Protein AF-A0A7J2XBE0-F1 (afdb_monomer_lite)

Secondary structure (DSSP, 8-state):
--HHHHHHHHHHHHHHHHHS-----TTGGGS-EEEPBTT-SS-EEEE--SSHHHHHHHHHHH-B-

Foldseek 3Di:
DDPVVLVVVLVVLLVCLVPDDDDADVPQQVDKDWFAARPDPDIDTPDGDPDPVVVSVVCNVRSGD

Structure (mmCIF, N/CA/C/O backbone):
data_AF-A0A7J2XBE0-F1
#
_entry.id   AF-A0A7J2XBE0-F1
#
loop_
_atom_site.group_PDB
_atom_site.id
_atom_site.type_symbol
_atom_site.label_atom_id
_atom_site.label_alt_id
_atom_site.label_comp_id
_atom_site.label_asym_id
_atom_site.label_entity_id
_atom_site.label_seq_id
_atom_site.pdbx_PDB_ins_code
_atom_site.Cartn_x
_atom_site.Cartn_y
_atom_site.Cartn_z
_atom_site.occupancy
_atom_site.B_iso_or_equiv
_atom_site.auth_seq_id
_atom_site.auth_comp_id
_atom_site.auth_asym_id
_atom_site.auth_atom_id
_atom_site.pdbx_PDB_model_num
ATOM 1 N N . MET A 1 1 ? 11.795 -7.633 -19.230 1.00 62.12 1 MET A N 1
ATOM 2 C CA . MET A 1 1 ? 11.115 -6.334 -19.406 1.00 62.12 1 MET A CA 1
ATOM 3 C C . MET A 1 1 ? 12.174 -5.269 -19.488 1.00 62.12 1 MET A C 1
ATOM 5 O O . MET A 1 1 ? 13.140 -5.347 -18.740 1.00 62.12 1 MET A O 1
ATOM 9 N N . GLU A 1 2 ? 11.986 -4.319 -20.387 1.00 80.25 2 GLU A N 1
ATOM 10 C CA . GLU A 1 2 ? 12.838 -3.143 -20.494 1.00 80.25 2 GLU A CA 1
ATOM 11 C C . GLU A 1 2 ? 12.665 -2.249 -19.257 1.00 80.25 2 GLU A C 1
ATOM 13 O O . GLU A 1 2 ? 11.578 -2.176 -18.674 1.00 80.25 2 GLU A O 1
ATOM 18 N N . GLU A 1 3 ? 13.736 -1.581 -18.833 1.00 77.50 3 GLU A N 1
ATOM 19 C CA . GLU A 1 3 ? 13.751 -0.761 -17.6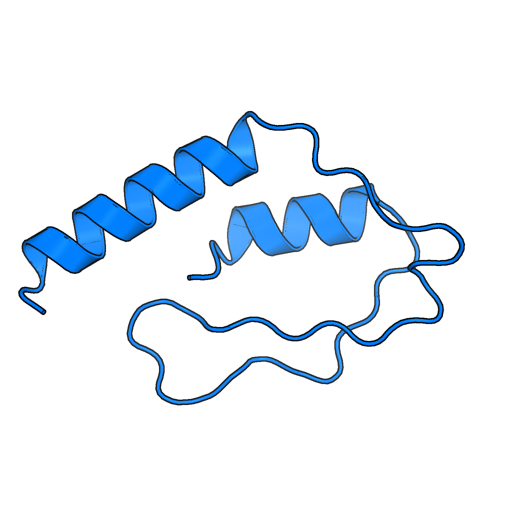14 1.00 77.50 3 GLU A CA 1
ATOM 20 C C . GLU A 1 3 ? 12.739 0.397 -17.683 1.00 77.50 3 GLU A C 1
ATOM 22 O O . GLU A 1 3 ? 12.035 0.682 -16.711 1.00 77.50 3 GLU A O 1
ATOM 27 N N . ALA A 1 4 ? 12.577 0.987 -18.872 1.00 78.94 4 ALA A N 1
ATOM 28 C CA . ALA A 1 4 ? 11.590 2.029 -19.139 1.00 78.94 4 ALA A CA 1
ATOM 29 C C . ALA A 1 4 ? 10.146 1.539 -18.923 1.00 78.94 4 ALA A C 1
ATOM 31 O O . ALA A 1 4 ? 9.337 2.240 -18.313 1.00 78.94 4 ALA A O 1
ATOM 32 N N . SER A 1 5 ? 9.826 0.311 -19.349 1.00 88.31 5 SER A N 1
ATOM 33 C CA . SER A 1 5 ? 8.500 -0.282 -19.142 1.00 88.31 5 SER A CA 1
ATOM 34 C C . SER A 1 5 ? 8.229 -0.562 -17.662 1.00 88.31 5 SER A C 1
ATOM 36 O O . SER A 1 5 ? 7.124 -0.325 -17.184 1.00 88.31 5 SER A O 1
ATOM 38 N N . LEU A 1 6 ? 9.237 -1.026 -16.916 1.00 89.06 6 LEU A N 1
ATOM 39 C CA . LEU A 1 6 ? 9.135 -1.257 -15.471 1.00 89.06 6 LEU A CA 1
ATOM 40 C C . LEU A 1 6 ? 8.885 0.040 -14.694 1.00 89.06 6 LEU A C 1
ATOM 42 O O . LEU A 1 6 ? 8.030 0.070 -13.809 1.00 89.06 6 LEU A O 1
ATOM 46 N N . SER A 1 7 ? 9.605 1.108 -15.042 1.00 91.62 7 SER A N 1
ATOM 47 C CA . SER A 1 7 ? 9.420 2.434 -14.446 1.00 91.62 7 SER A CA 1
ATOM 48 C C . SER A 1 7 ? 8.013 2.973 -14.707 1.00 91.62 7 SER A C 1
ATOM 50 O O . SER A 1 7 ? 7.321 3.376 -13.770 1.00 91.62 7 SER A O 1
ATOM 52 N N . PHE A 1 8 ? 7.547 2.879 -15.959 1.00 94.12 8 PHE A N 1
ATOM 53 C CA . PHE A 1 8 ? 6.190 3.271 -16.327 1.00 94.12 8 PHE A CA 1
ATOM 54 C C . PHE A 1 8 ? 5.141 2.494 -15.525 1.00 94.12 8 PHE A C 1
ATOM 56 O O . PHE A 1 8 ? 4.273 3.100 -14.901 1.00 94.12 8 PHE A O 1
ATOM 63 N N . MET A 1 9 ? 5.246 1.163 -15.475 1.00 94.38 9 MET A N 1
ATOM 64 C CA . MET A 1 9 ? 4.314 0.322 -14.718 1.00 94.38 9 MET A CA 1
ATOM 65 C C . MET A 1 9 ? 4.285 0.696 -13.235 1.00 94.38 9 MET A C 1
ATOM 67 O O . MET A 1 9 ? 3.209 0.842 -12.655 1.00 94.38 9 MET A O 1
ATOM 71 N N . ARG A 1 10 ? 5.455 0.924 -12.631 1.00 94.62 10 ARG A N 1
ATOM 72 C CA . ARG A 1 10 ? 5.545 1.352 -11.235 1.00 94.62 10 ARG A CA 1
ATOM 73 C C . ARG A 1 10 ? 4.857 2.698 -11.002 1.00 94.62 10 ARG A C 1
ATOM 75 O O . ARG A 1 10 ? 4.209 2.860 -9.970 1.00 94.62 10 ARG A O 1
ATOM 82 N N . GLU A 1 11 ? 4.964 3.646 -11.932 1.00 95.38 11 GLU A N 1
ATOM 83 C CA . GLU A 1 11 ? 4.264 4.931 -11.822 1.00 95.38 11 GLU A CA 1
ATOM 84 C C . GLU A 1 11 ? 2.746 4.745 -11.851 1.00 95.38 11 GLU A C 1
ATOM 86 O O . GLU A 1 11 ? 2.043 5.257 -10.983 1.00 95.38 11 GLU A O 1
ATOM 91 N N . ARG A 1 12 ? 2.232 3.924 -12.774 1.00 95.62 12 ARG A N 1
ATOM 92 C CA . ARG A 1 12 ? 0.789 3.638 -12.858 1.00 95.62 12 ARG A CA 1
ATOM 93 C C . ARG A 1 12 ? 0.259 2.977 -11.585 1.00 95.62 12 ARG A C 1
ATOM 95 O O . ARG A 1 12 ? -0.821 3.327 -11.116 1.00 95.62 12 ARG A O 1
ATOM 102 N N . PHE A 1 13 ? 1.032 2.073 -10.984 1.00 96.44 13 PHE A N 1
ATOM 103 C CA . PHE A 1 13 ? 0.674 1.459 -9.702 1.00 96.44 13 PHE A CA 1
ATOM 104 C C . PHE A 1 13 ? 0.714 2.471 -8.554 1.00 96.44 13 PHE A C 1
ATOM 106 O O . PHE A 1 13 ? -0.170 2.466 -7.697 1.00 96.44 13 PHE A O 1
ATOM 113 N N . ARG A 1 14 ? 1.698 3.379 -8.539 1.00 95.88 14 ARG A N 1
ATOM 114 C CA . ARG A 1 14 ? 1.748 4.463 -7.550 1.00 95.88 14 ARG A CA 1
ATOM 115 C C . ARG A 1 14 ? 0.514 5.354 -7.645 1.00 95.88 14 ARG A C 1
ATOM 117 O O . ARG A 1 14 ? -0.075 5.668 -6.609 1.00 95.88 14 ARG A O 1
ATOM 124 N N . GLU A 1 15 ? 0.126 5.755 -8.854 1.00 95.88 15 GLU A N 1
ATOM 125 C CA . GLU A 1 15 ? -1.084 6.547 -9.088 1.00 95.88 15 GLU A CA 1
ATOM 126 C C . GLU A 1 15 ? -2.324 5.823 -8.552 1.00 95.88 15 GLU A C 1
ATOM 128 O O . GLU A 1 15 ? -3.086 6.412 -7.782 1.00 95.88 15 GLU A O 1
ATOM 133 N N . TYR A 1 16 ? -2.476 4.537 -8.885 1.00 95.50 16 TYR A N 1
ATOM 134 C CA . TYR A 1 16 ? -3.580 3.696 -8.421 1.00 95.50 16 TYR A CA 1
ATOM 135 C C . TYR A 1 16 ? -3.659 3.649 -6.890 1.00 95.50 16 TYR A C 1
ATOM 137 O O . TYR A 1 16 ? -4.664 4.049 -6.305 1.00 95.50 16 TYR A O 1
ATOM 145 N N . TYR A 1 17 ? -2.572 3.259 -6.215 1.00 95.19 17 TYR A N 1
ATOM 146 C CA . TYR A 1 17 ? -2.556 3.160 -4.752 1.00 95.19 17 TYR A CA 1
ATOM 147 C C . TYR A 1 17 ? -2.730 4.507 -4.045 1.00 95.19 17 TYR A C 1
ATOM 149 O O . TYR A 1 17 ? -3.137 4.537 -2.884 1.00 95.19 17 TYR A O 1
ATOM 157 N N . SER A 1 18 ? -2.422 5.621 -4.712 1.00 92.06 18 SER A N 1
ATOM 158 C CA . SER A 1 18 ? -2.569 6.963 -4.140 1.00 92.06 18 SER A CA 1
ATOM 159 C C . SER A 1 18 ? -4.003 7.484 -4.206 1.00 92.06 18 SER A C 1
ATOM 161 O O . SER A 1 18 ? -4.405 8.220 -3.302 1.00 92.06 18 SER A O 1
ATOM 163 N N . ARG A 1 19 ? -4.754 7.113 -5.252 1.00 89.94 19 ARG A N 1
ATOM 164 C CA . ARG A 1 19 ? -6.096 7.641 -5.549 1.00 89.94 19 ARG A CA 1
ATOM 165 C C . ARG A 1 19 ? -7.229 6.733 -5.083 1.00 89.94 19 ARG A C 1
ATOM 167 O O . ARG A 1 19 ? -8.240 7.241 -4.608 1.00 89.94 19 ARG A O 1
ATOM 174 N N . GLU A 1 20 ? -7.064 5.421 -5.203 1.00 79.81 20 GLU A N 1
ATOM 175 C CA . GLU A 1 20 ? -8.165 4.481 -5.006 1.00 79.81 20 GLU A CA 1
ATOM 176 C C . GLU A 1 20 ? -8.429 4.151 -3.534 1.00 79.81 20 GLU A C 1
ATOM 178 O O . GLU A 1 20 ? -7.514 3.999 -2.716 1.00 79.81 20 GLU A O 1
ATOM 183 N N . GLN A 1 21 ? -9.710 3.982 -3.196 1.00 83.88 21 GLN A N 1
ATOM 184 C CA . GLN A 1 21 ? -10.114 3.464 -1.892 1.00 83.88 21 GLN A CA 1
ATOM 185 C C . GLN A 1 21 ? -10.100 1.939 -1.908 1.00 83.88 21 GLN A C 1
ATOM 187 O O . GLN A 1 21 ? -11.088 1.291 -2.234 1.00 83.88 21 GLN A O 1
ATOM 192 N N . ILE A 1 22 ? -8.979 1.352 -1.494 1.00 92.00 22 ILE A N 1
ATOM 193 C CA . ILE A 1 22 ? -8.906 -0.098 -1.318 1.00 92.00 22 ILE A CA 1
ATOM 194 C C . ILE A 1 22 ? -9.753 -0.503 -0.114 1.00 92.00 22 ILE A C 1
ATOM 196 O O . ILE A 1 22 ? -9.537 -0.054 1.019 1.00 92.00 22 ILE A O 1
ATOM 200 N N . GLU A 1 23 ? -10.731 -1.363 -0.363 1.00 93.56 23 GLU A N 1
ATOM 201 C CA . GLU A 1 23 ? -11.502 -2.014 0.683 1.00 93.56 23 GLU A CA 1
ATOM 202 C C . GLU A 1 23 ? -10.733 -3.199 1.259 1.00 93.56 23 GLU A C 1
ATOM 204 O O . GLU A 1 23 ? -10.075 -3.960 0.550 1.00 93.56 23 GLU A O 1
ATOM 209 N N . LEU A 1 24 ? -10.813 -3.345 2.579 1.00 95.06 24 LEU A N 1
ATOM 210 C CA . LEU A 1 24 ? -10.200 -4.456 3.287 1.00 95.06 24 LEU A CA 1
ATOM 211 C C . LEU A 1 24 ? -11.282 -5.440 3.723 1.00 95.06 24 LEU A C 1
ATOM 213 O O . LEU A 1 24 ? -12.361 -5.016 4.144 1.00 95.06 24 LEU A O 1
ATOM 217 N N . PRO A 1 25 ? -10.998 -6.751 3.678 1.00 95.75 25 PRO A N 1
ATOM 218 C CA . PRO A 1 25 ? -11.965 -7.754 4.087 1.00 95.75 25 PRO A CA 1
ATOM 219 C C . PRO A 1 25 ? -12.298 -7.628 5.577 1.00 95.75 25 PRO A C 1
ATOM 221 O O . PRO A 1 25 ? -11.498 -7.151 6.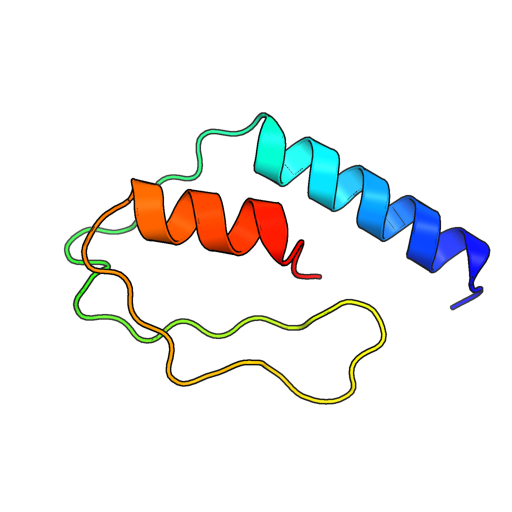390 1.00 95.75 25 PRO A O 1
ATOM 224 N N . TYR A 1 26 ? -13.457 -8.159 5.968 1.00 95.12 26 TYR A N 1
ATOM 225 C CA . TYR A 1 26 ? -13.800 -8.290 7.381 1.00 95.12 26 TYR A CA 1
ATOM 226 C C . TYR A 1 26 ? -12.696 -9.046 8.142 1.00 95.12 26 TYR A C 1
ATOM 228 O O . TYR A 1 26 ? -12.175 -10.068 7.677 1.00 95.12 26 TYR A O 1
ATOM 236 N N . ARG A 1 27 ? -12.327 -8.520 9.320 1.00 94.94 27 ARG A N 1
ATOM 237 C CA . ARG A 1 27 ? -11.219 -9.013 10.161 1.00 94.94 27 ARG A CA 1
ATOM 238 C C . ARG A 1 27 ? -9.871 -9.101 9.427 1.00 94.94 27 ARG A C 1
ATOM 240 O O . ARG A 1 27 ? -9.094 -10.016 9.698 1.00 94.94 27 ARG A O 1
ATOM 247 N N . PHE A 1 28 ? -9.556 -8.151 8.541 1.00 97.06 28 PHE A N 1
ATOM 248 C CA . PHE A 1 28 ? -8.260 -8.107 7.847 1.00 97.06 28 PHE A CA 1
ATOM 249 C C . PHE A 1 28 ? -7.052 -8.185 8.796 1.00 97.06 28 PHE A C 1
ATOM 251 O O . PHE A 1 28 ? -6.064 -8.820 8.454 1.00 97.06 28 PHE A O 1
ATOM 258 N N . GLY A 1 29 ? -7.146 -7.645 10.016 1.00 96.69 29 GLY A N 1
ATOM 259 C CA . GLY A 1 29 ? -6.055 -7.723 10.994 1.00 96.69 29 GLY A CA 1
ATOM 260 C C . GLY A 1 29 ? -5.751 -9.118 11.547 1.00 96.69 29 GLY A C 1
ATOM 261 O O . GLY A 1 29 ? -4.783 -9.278 12.280 1.00 96.69 29 GLY A O 1
ATOM 262 N N . LYS A 1 30 ? -6.546 -10.138 11.197 1.00 97.00 30 LYS A N 1
ATOM 263 C CA . LYS A 1 30 ? -6.245 -11.555 11.466 1.00 97.00 30 LYS A CA 1
ATOM 264 C C . LYS A 1 30 ? -5.612 -12.271 10.267 1.00 97.00 30 LYS A C 1
ATOM 266 O O . LYS A 1 30 ? -5.495 -13.493 10.287 1.00 97.00 30 LYS A O 1
ATOM 271 N N . ARG A 1 31 ? -5.269 -11.540 9.205 1.00 97.38 31 ARG A N 1
ATOM 272 C CA . ARG A 1 31 ? -4.703 -12.090 7.970 1.00 97.38 31 ARG A CA 1
ATOM 273 C C . ARG A 1 31 ? -3.235 -11.696 7.841 1.00 97.38 31 ARG A C 1
ATOM 275 O O . ARG A 1 31 ? -2.845 -10.596 8.230 1.00 97.38 31 ARG A O 1
ATOM 282 N N . GLU A 1 32 ? -2.448 -12.603 7.274 1.00 97.81 32 GLU A N 1
ATOM 283 C CA . GLU A 1 32 ? -1.110 -12.291 6.778 1.00 97.81 32 GLU A CA 1
ATOM 284 C C . GLU A 1 32 ? -1.225 -11.628 5.402 1.00 97.81 32 GLU A C 1
ATOM 286 O O . GLU A 1 32 ? -2.028 -12.040 4.563 1.00 97.81 32 GLU A O 1
ATOM 291 N N . PHE A 1 33 ? -0.389 -10.623 5.175 1.00 97.81 33 PHE A N 1
ATOM 292 C CA . PHE A 1 33 ? -0.199 -9.973 3.892 1.00 97.81 33 PHE A CA 1
ATOM 293 C C . PHE A 1 33 ? 1.204 -10.248 3.362 1.00 97.81 33 PHE A C 1
ATOM 295 O O . PHE A 1 33 ? 2.184 -10.338 4.111 1.00 97.81 33 PHE A O 1
ATOM 302 N N . ALA A 1 34 ? 1.288 -10.343 2.041 1.00 97.44 34 ALA A N 1
ATOM 303 C CA . ALA A 1 34 ? 2.533 -10.453 1.314 1.00 97.44 34 ALA A CA 1
ATOM 304 C C . ALA A 1 34 ? 2.467 -9.601 0.047 1.00 97.44 34 ALA A C 1
ATOM 306 O O . ALA A 1 34 ? 1.413 -9.495 -0.576 1.00 97.44 34 ALA A O 1
ATOM 307 N N . PHE A 1 35 ? 3.597 -9.022 -0.337 1.00 97.38 35 PHE A N 1
ATOM 308 C CA . PHE A 1 35 ? 3.695 -8.123 -1.480 1.00 97.38 35 PHE A CA 1
ATOM 309 C C . PHE A 1 35 ? 4.962 -8.401 -2.281 1.00 97.38 35 PHE A C 1
ATOM 311 O O . PHE A 1 35 ? 6.021 -8.667 -1.703 1.00 97.38 35 PHE A O 1
ATOM 318 N N . MET A 1 36 ? 4.868 -8.300 -3.606 1.00 95.94 36 MET A N 1
ATOM 319 C CA . MET A 1 36 ? 6.018 -8.374 -4.501 1.00 95.94 36 MET A CA 1
ATOM 320 C C . MET A 1 36 ? 6.478 -6.953 -4.852 1.00 95.94 36 MET A C 1
ATOM 322 O O . MET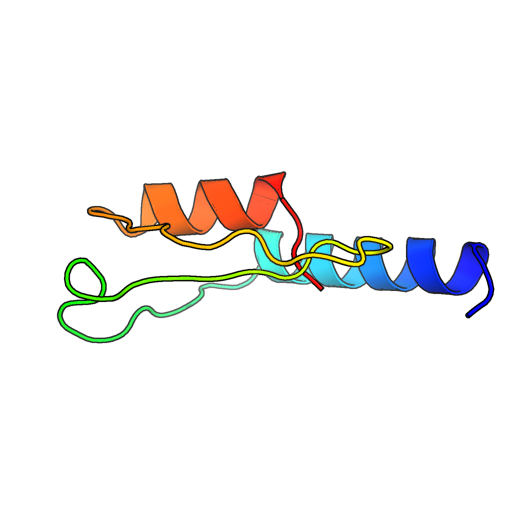 A 1 36 ? 5.695 -6.194 -5.407 1.00 95.94 36 MET A O 1
ATOM 326 N N . PRO A 1 37 ? 7.712 -6.537 -4.535 1.00 93.19 37 PRO A N 1
ATOM 327 C CA . PRO A 1 37 ? 8.252 -5.284 -5.056 1.00 93.19 37 PRO A CA 1
ATOM 328 C C . PRO A 1 37 ? 8.593 -5.390 -6.551 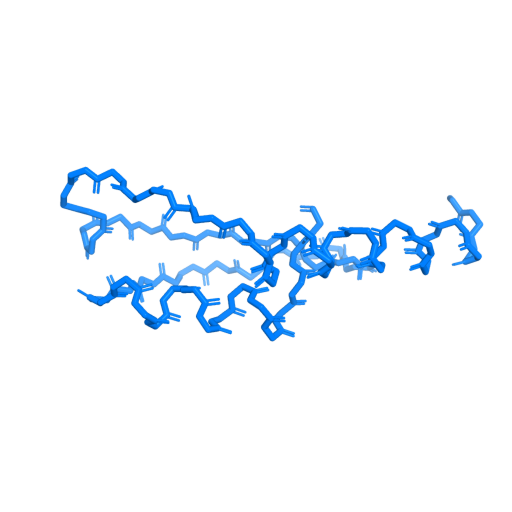1.00 93.19 37 PRO A C 1
ATOM 330 O O . PRO A 1 37 ? 9.078 -6.426 -7.009 1.00 93.19 37 PRO A O 1
ATOM 333 N N . PHE A 1 38 ? 8.453 -4.291 -7.298 1.00 91.31 38 PHE A N 1
ATOM 334 C CA . PHE A 1 38 ? 8.966 -4.205 -8.671 1.00 91.31 38 PHE A CA 1
ATOM 335 C C . PHE A 1 38 ? 10.471 -4.509 -8.723 1.00 91.31 38 PHE A C 1
ATOM 337 O O . PHE A 1 38 ? 11.252 -3.962 -7.947 1.00 91.31 38 PHE A O 1
ATOM 344 N N . GLY A 1 39 ? 10.880 -5.383 -9.649 1.00 88.81 39 GLY A N 1
ATOM 345 C CA . GLY A 1 39 ? 12.286 -5.752 -9.862 1.00 88.81 39 GLY A CA 1
ATOM 346 C C . GLY A 1 39 ? 12.900 -6.655 -8.783 1.00 88.81 39 GLY A C 1
ATOM 347 O O . GLY A 1 39 ? 14.049 -7.073 -8.923 1.00 88.81 39 GLY A O 1
ATOM 348 N N . ALA A 1 40 ? 12.159 -6.996 -7.725 1.00 90.44 40 ALA A N 1
ATOM 349 C CA . ALA A 1 40 ? 12.627 -7.919 -6.701 1.00 90.44 40 ALA A CA 1
ATOM 350 C C . ALA A 1 40 ? 12.343 -9.378 -7.086 1.00 90.44 40 ALA A C 1
ATOM 352 O O . ALA A 1 40 ? 11.360 -9.694 -7.749 1.00 90.44 40 ALA A O 1
ATOM 353 N N . LYS A 1 41 ? 13.203 -10.288 -6.615 1.00 92.25 41 LYS A N 1
ATOM 354 C CA . LYS A 1 41 ? 13.014 -11.745 -6.753 1.00 92.25 41 LYS A CA 1
ATOM 355 C C . LYS A 1 41 ? 12.310 -12.381 -5.552 1.00 92.25 41 LYS A C 1
ATOM 357 O O . LYS A 1 41 ? 12.005 -13.567 -5.580 1.00 92.25 41 LYS A O 1
ATOM 362 N N . LEU A 1 42 ? 12.107 -11.614 -4.481 1.00 94.81 42 LEU A N 1
ATOM 363 C CA . LEU A 1 42 ? 11.565 -12.091 -3.214 1.00 94.81 42 LEU A CA 1
ATOM 364 C C . LEU A 1 42 ? 10.394 -11.220 -2.774 1.00 94.81 42 LEU A C 1
ATOM 366 O O . LEU A 1 42 ? 10.440 -9.993 -2.871 1.00 94.81 42 LEU A O 1
ATOM 370 N N . MET A 1 43 ? 9.381 -11.877 -2.218 1.00 97.00 43 MET A N 1
ATOM 371 C CA . MET A 1 43 ? 8.240 -11.210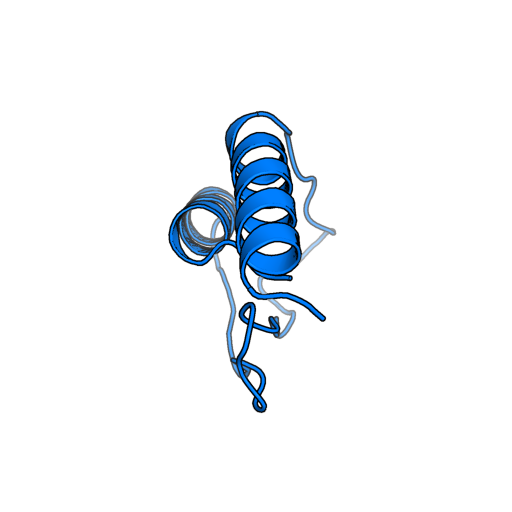 -1.605 1.00 97.00 43 MET A CA 1
ATOM 372 C C . MET A 1 43 ? 8.599 -10.673 -0.219 1.00 97.00 43 MET A C 1
ATOM 374 O O . MET A 1 43 ? 9.333 -11.305 0.543 1.00 97.00 43 MET A O 1
ATOM 378 N N . LYS A 1 44 ? 7.997 -9.545 0.154 1.00 96.62 44 LYS A N 1
ATOM 379 C CA . LYS A 1 44 ? 7.883 -9.134 1.555 1.00 96.62 44 LYS A CA 1
ATOM 380 C C . LYS A 1 44 ? 6.677 -9.849 2.148 1.00 96.62 44 LYS A C 1
ATOM 382 O O . LYS A 1 44 ? 5.575 -9.695 1.636 1.00 96.62 44 LYS A O 1
ATOM 387 N N . ARG A 1 45 ? 6.899 -10.662 3.177 1.00 96.81 45 ARG A N 1
ATOM 388 C CA . ARG A 1 45 ? 5.894 -11.526 3.819 1.00 96.81 45 ARG A CA 1
ATOM 389 C C . ARG A 1 45 ? 5.848 -11.264 5.320 1.00 96.81 45 ARG A C 1
ATOM 391 O O . ARG A 1 45 ? 6.622 -10.447 5.815 1.00 96.81 45 ARG A O 1
ATOM 398 N N . HIS A 1 46 ? 4.973 -11.981 6.022 1.00 97.69 46 HIS A N 1
ATOM 399 C CA . HIS A 1 46 ? 4.816 -11.899 7.475 1.00 97.69 46 HIS A CA 1
ATOM 400 C C . HIS A 1 46 ? 4.378 -10.508 7.941 1.00 97.69 46 HIS A C 1
ATOM 402 O O . HIS A 1 46 ? 4.743 -10.043 9.019 1.00 97.69 46 HIS A O 1
ATOM 408 N N . LEU A 1 47 ? 3.589 -9.834 7.102 1.00 97.62 47 LEU A N 1
ATOM 409 C CA . LEU A 1 47 ? 3.022 -8.530 7.399 1.00 97.62 47 LEU A CA 1
ATOM 410 C C . LEU A 1 47 ? 1.601 -8.708 7.921 1.00 97.62 47 LEU A C 1
ATOM 412 O O . LEU A 1 47 ? 0.841 -9.544 7.437 1.00 97.62 47 LEU A O 1
ATOM 416 N N . SER A 1 48 ? 1.228 -7.892 8.893 1.00 97.50 48 SER A N 1
ATOM 417 C CA . SER A 1 48 ? -0.147 -7.778 9.366 1.00 97.50 48 SER A CA 1
ATOM 418 C C . SER A 1 48 ? -0.407 -6.327 9.734 1.00 97.50 48 SER A C 1
ATOM 420 O O . SER A 1 48 ? 0.516 -5.605 10.113 1.00 97.50 48 SER A O 1
ATOM 422 N N . PHE A 1 49 ? -1.656 -5.901 9.606 1.00 97.69 49 PHE A N 1
ATOM 423 C CA . PHE A 1 49 ? -2.058 -4.520 9.847 1.00 97.69 49 PHE A CA 1
ATOM 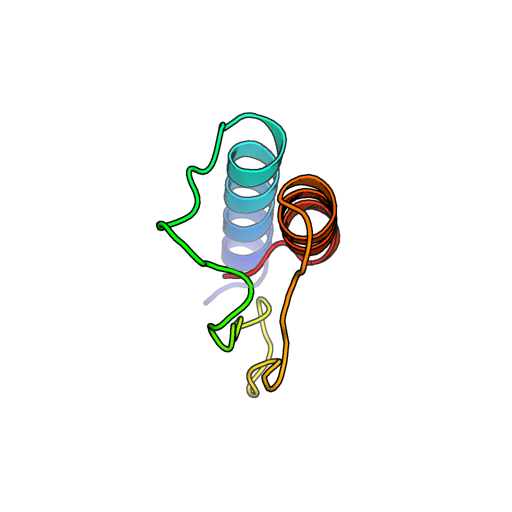424 C C . PHE A 1 49 ? -3.247 -4.518 10.788 1.00 97.69 49 PHE A C 1
ATOM 426 O O . PHE A 1 49 ? -4.166 -5.318 10.618 1.00 97.69 49 PHE A O 1
ATOM 433 N N . ARG A 1 50 ? -3.245 -3.635 11.785 1.00 96.19 50 ARG A N 1
ATOM 434 C CA . ARG A 1 50 ? -4.359 -3.547 12.742 1.00 96.19 50 ARG A CA 1
ATOM 435 C C . ARG A 1 50 ? -5.366 -2.487 12.325 1.00 96.19 50 ARG A C 1
ATOM 437 O O . ARG A 1 50 ? -6.544 -2.613 12.652 1.00 96.19 50 ARG A O 1
ATOM 444 N N . LYS A 1 51 ? -4.904 -1.472 11.593 1.00 96.12 51 LYS A N 1
ATOM 445 C CA . LYS A 1 51 ? -5.712 -0.358 11.094 1.00 96.12 51 LYS A CA 1
ATOM 446 C C . LYS A 1 51 ? -5.650 -0.274 9.571 1.00 96.12 51 LYS A C 1
ATOM 448 O O . LYS A 1 51 ? -4.651 -0.654 8.960 1.00 96.12 51 LYS A O 1
ATOM 453 N N . LYS A 1 52 ? -6.729 0.217 8.955 1.00 95.12 52 LYS A N 1
ATOM 454 C CA . LYS A 1 52 ? -6.813 0.358 7.493 1.00 95.12 52 LYS A CA 1
ATOM 455 C C . LYS A 1 52 ? -5.786 1.374 6.996 1.00 95.12 52 LYS A C 1
ATOM 457 O O . LYS A 1 52 ? -5.165 1.165 5.962 1.00 95.12 52 LYS A O 1
ATOM 462 N N . GLU A 1 53 ? -5.559 2.430 7.765 1.00 94.94 53 GLU A N 1
ATOM 463 C CA . GLU A 1 53 ? -4.633 3.514 7.448 1.00 94.94 53 GLU A CA 1
ATOM 464 C C . GLU A 1 53 ? -3.186 3.009 7.381 1.00 94.94 53 GLU A C 1
ATOM 466 O O . GLU A 1 53 ? -2.473 3.355 6.446 1.00 94.94 53 GLU A O 1
ATOM 471 N N . GLU A 1 54 ? -2.785 2.120 8.299 1.00 96.50 54 GLU A N 1
ATOM 472 C CA . GLU A 1 54 ? -1.455 1.488 8.301 1.00 96.50 54 GLU A CA 1
ATOM 473 C C . GLU A 1 54 ? -1.223 0.680 7.018 1.00 96.50 54 GLU A C 1
ATOM 475 O O . GLU A 1 54 ? -0.174 0.793 6.385 1.00 96.50 54 GLU A O 1
ATOM 480 N N . PHE A 1 55 ? -2.221 -0.114 6.613 1.00 96.75 55 PHE A N 1
ATOM 481 C CA . PHE A 1 55 ? -2.170 -0.882 5.370 1.00 96.75 55 PHE A CA 1
ATOM 482 C C . PHE A 1 55 ? -2.042 0.042 4.152 1.00 96.75 55 PHE A C 1
ATOM 484 O O . PHE A 1 55 ? -1.175 -0.167 3.303 1.00 96.75 55 PHE A O 1
ATOM 491 N N . LEU A 1 56 ? -2.883 1.078 4.075 1.00 95.50 56 LEU A N 1
ATOM 492 C CA . LEU A 1 56 ? -2.900 2.009 2.947 1.00 95.50 56 LEU A CA 1
ATOM 493 C C . LEU A 1 56 ? -1.597 2.808 2.846 1.00 95.50 56 LEU A C 1
ATOM 495 O O . LEU A 1 56 ? -1.056 2.976 1.756 1.00 95.50 56 LEU A O 1
ATOM 499 N N . GLU A 1 57 ? -1.070 3.291 3.968 1.00 95.56 57 GLU A N 1
ATOM 500 C CA . GLU A 1 57 ? 0.203 4.005 3.996 1.00 95.56 57 GLU A CA 1
ATOM 501 C C . GLU A 1 57 ? 1.363 3.094 3.574 1.00 95.56 57 GLU A C 1
ATOM 503 O O . GLU A 1 57 ? 2.238 3.515 2.812 1.00 95.56 57 GLU A O 1
ATOM 508 N N . TYR A 1 58 ? 1.342 1.830 4.004 1.00 96.56 58 TYR A N 1
ATOM 509 C CA . TYR A 1 58 ? 2.358 0.851 3.637 1.00 96.56 58 TYR A CA 1
ATOM 510 C C . TYR A 1 58 ? 2.414 0.622 2.123 1.00 96.56 58 TYR A C 1
ATOM 512 O O . TYR A 1 58 ? 3.480 0.763 1.520 1.00 96.56 58 TYR A O 1
ATOM 520 N N . ILE A 1 59 ? 1.278 0.325 1.484 1.00 96.00 59 ILE A N 1
ATOM 521 C CA . ILE A 1 59 ? 1.245 0.054 0.038 1.00 96.00 59 ILE A CA 1
ATOM 522 C C . ILE A 1 59 ? 1.516 1.308 -0.801 1.00 96.00 59 ILE A C 1
ATOM 524 O O . ILE A 1 59 ? 2.148 1.195 -1.847 1.00 96.00 59 ILE A O 1
ATOM 528 N N . LYS A 1 60 ? 1.137 2.508 -0.329 1.00 94.88 60 LYS A N 1
ATOM 529 C CA . LYS A 1 60 ? 1.470 3.782 -0.995 1.00 94.88 60 LYS A CA 1
ATOM 530 C C . LYS A 1 60 ? 2.974 4.045 -1.012 1.00 94.88 60 LYS A C 1
ATOM 532 O O . LYS A 1 60 ? 3.502 4.520 -2.014 1.00 94.88 60 LYS A O 1
ATOM 537 N N . LYS A 1 61 ? 3.674 3.726 0.082 1.00 94.19 61 LYS A N 1
ATOM 538 C CA . LYS A 1 61 ? 5.136 3.876 0.175 1.00 94.19 61 LYS A CA 1
ATOM 539 C C . LYS A 1 61 ? 5.875 2.778 -0.587 1.00 94.19 61 LYS A C 1
ATOM 541 O O . LYS A 1 61 ? 6.850 3.061 -1.279 1.00 94.19 61 LYS A O 1
ATOM 546 N N . MET A 1 62 ? 5.423 1.532 -0.458 1.00 94.31 62 MET A N 1
ATOM 547 C CA . MET A 1 62 ? 6.074 0.378 -1.078 1.00 94.31 62 MET A CA 1
ATOM 548 C C . MET A 1 62 ? 5.863 0.339 -2.596 1.00 94.31 62 MET A C 1
ATOM 550 O O . MET A 1 62 ? 6.799 0.008 -3.321 1.00 94.31 62 MET A O 1
ATOM 554 N N . VAL A 1 63 ? 4.660 0.694 -3.063 1.00 96.12 63 VAL A N 1
ATOM 555 C CA . VAL A 1 63 ? 4.190 0.524 -4.447 1.00 96.12 63 VAL A CA 1
ATOM 556 C C . VAL A 1 63 ? 4.440 -0.916 -4.925 1.00 96.12 63 VAL A C 1
ATOM 558 O O . VAL A 1 63 ? 5.354 -1.150 -5.721 1.00 96.12 63 VAL A O 1
ATOM 561 N N . PRO A 1 64 ? 3.709 -1.903 -4.374 1.00 95.56 64 PRO A N 1
ATOM 562 C CA . PRO A 1 64 ? 3.865 -3.299 -4.775 1.00 95.56 64 PRO A CA 1
ATOM 563 C C . PRO A 1 64 ? 3.460 -3.509 -6.243 1.00 95.56 64 PRO A C 1
ATOM 565 O O . PRO A 1 64 ? 2.704 -2.706 -6.778 1.00 95.56 64 PRO A O 1
ATOM 568 N N . ALA A 1 65 ? 4.008 -4.546 -6.876 1.00 92.00 65 ALA A N 1
ATOM 569 C CA . ALA A 1 65 ? 3.780 -4.949 -8.265 1.00 92.00 65 ALA A CA 1
ATOM 570 C C . ALA A 1 65 ? 2.642 -5.963 -8.416 1.00 92.00 65 ALA A C 1
ATOM 572 O O . ALA A 1 65 ? 2.340 -6.665 -7.420 1.00 92.00 65 ALA A O 1
#

Radius of gyration: 12.84 Å; chains: 1; bounding box: 28×20×33 Å

Sequence (65 aa):
MEEASLSFMRERFREYYSREQIELPYRFGKREFAFMPFGAKLMKRHLSFRKKEEFLEYIKKMVPA

pLDDT: mean 93.32, std 6.03, range [62.12, 97.81]